Protein AF-A0A963YTX6-F1 (afdb_monomer_lite)

Organism: NCBI:txid2802396

Radius of gyration: 18.0 Å; chains: 1; bounding box: 36×20×59 Å

pLDDT: mean 81.97, std 12.75, range [44.38, 97.0]

Sequence (77 aa):
MVSVTPRSSFVSIWFVLDAVLALFPPVYWIAGGPTPLIAGIPCSIVYFVVLTAFICGSLIAAYIDDEKRGAFRVSTP

Structure (mmCIF, N/CA/C/O backbone):
data_AF-A0A963YTX6-F1
#
_entry.id   AF-A0A963YTX6-F1
#
loop_
_atom_site.group_PDB
_atom_site.id
_atom_site.type_symbol
_atom_site.label_atom_id
_atom_site.label_alt_id
_atom_site.label_comp_id
_atom_site.label_asym_id
_atom_site.label_entity_id
_atom_site.label_seq_id
_atom_site.pdbx_PDB_ins_code
_atom_site.Cartn_x
_atom_site.Cartn_y
_atom_site.Cartn_z
_atom_site.occupancy
_atom_site.B_iso_or_equiv
_atom_site.auth_seq_id
_atom_site.auth_comp_id
_atom_site.auth_asym_id
_atom_site.auth_atom_id
_atom_site.pdbx_PDB_model_num
ATOM 1 N N . MET A 1 1 ? -19.717 -10.013 26.627 1.00 44.38 1 MET A N 1
ATOM 2 C CA . MET A 1 1 ? -19.684 -10.195 25.159 1.00 44.38 1 MET A CA 1
ATOM 3 C C . MET A 1 1 ? -18.973 -8.995 24.562 1.00 44.38 1 MET A C 1
ATOM 5 O O . MET A 1 1 ? -19.487 -7.896 24.700 1.00 44.38 1 MET A O 1
ATOM 9 N N . VAL A 1 2 ? -17.786 -9.175 23.977 1.00 55.88 2 VAL A N 1
ATOM 10 C CA . VAL A 1 2 ? -17.132 -8.116 23.191 1.00 55.88 2 VAL A CA 1
ATOM 11 C C . VAL A 1 2 ? -17.960 -7.948 21.920 1.00 55.88 2 VAL A C 1
ATOM 13 O O . VAL A 1 2 ? -18.069 -8.893 21.139 1.00 55.88 2 VAL A O 1
ATOM 16 N N . SER A 1 3 ? -18.608 -6.799 21.732 1.00 53.28 3 SER A N 1
ATOM 17 C CA . SER A 1 3 ? -19.279 -6.500 20.471 1.00 53.28 3 SER A CA 1
ATOM 18 C C . SER A 1 3 ? -18.206 -6.333 19.397 1.00 53.28 3 SER A C 1
ATOM 20 O O . SER A 1 3 ? -17.500 -5.326 19.340 1.00 53.28 3 SER A O 1
ATOM 22 N N . VAL A 1 4 ? -18.049 -7.346 18.541 1.00 62.22 4 VAL A N 1
ATOM 23 C CA . VAL A 1 4 ? -17.234 -7.227 17.330 1.00 62.22 4 VAL A CA 1
ATOM 24 C C . VAL A 1 4 ? -17.991 -6.301 16.389 1.00 62.22 4 VAL A C 1
ATOM 26 O O . VAL A 1 4 ? -18.793 -6.728 15.563 1.00 62.22 4 VAL A O 1
ATOM 29 N N . THR A 1 5 ? -17.795 -4.999 16.567 1.00 71.25 5 THR A N 1
ATOM 30 C CA . THR A 1 5 ? -18.275 -4.015 15.600 1.00 71.25 5 THR A CA 1
ATOM 31 C C . THR A 1 5 ? -17.601 -4.365 14.269 1.00 71.25 5 THR A C 1
ATOM 33 O O . THR A 1 5 ? -16.407 -4.650 14.286 1.00 71.25 5 THR A O 1
ATOM 36 N N . PRO A 1 6 ? -18.282 -4.420 13.122 1.00 76.56 6 PRO A N 1
ATOM 37 C CA . PRO A 1 6 ? -17.598 -4.634 11.850 1.00 76.56 6 PRO A CA 1
ATOM 38 C C . PRO A 1 6 ? -16.644 -3.461 11.560 1.00 76.56 6 PRO A C 1
ATOM 40 O O . PRO A 1 6 ? -16.918 -2.323 11.945 1.00 76.56 6 PRO A O 1
ATOM 43 N N . ARG A 1 7 ? -15.500 -3.743 10.923 1.00 79.38 7 ARG A N 1
ATOM 44 C CA . ARG A 1 7 ? -14.578 -2.706 10.428 1.00 79.38 7 ARG A CA 1
ATOM 45 C C . ARG A 1 7 ? -15.275 -1.899 9.330 1.00 79.38 7 ARG A C 1
ATOM 47 O O . ARG A 1 7 ? -16.138 -2.439 8.635 1.00 79.38 7 ARG A O 1
ATOM 54 N N . SER A 1 8 ? -14.926 -0.623 9.175 1.00 89.69 8 SER A N 1
ATOM 55 C CA . SER A 1 8 ? -15.532 0.210 8.131 1.00 89.69 8 SER A CA 1
ATOM 56 C C . SER A 1 8 ? -15.371 -0.422 6.744 1.00 89.69 8 SER A C 1
ATOM 58 O O . SER A 1 8 ? -14.267 -0.814 6.354 1.00 89.69 8 SER A O 1
ATOM 60 N N . SER A 1 9 ? -16.460 -0.465 5.969 1.00 90.69 9 SER A N 1
ATOM 61 C CA . SER A 1 9 ? -16.445 -0.963 4.587 1.00 90.69 9 SER A CA 1
ATOM 62 C C . SER A 1 9 ? -15.429 -0.219 3.717 1.00 90.69 9 SER A C 1
ATOM 64 O O . SER A 1 9 ? -14.877 -0.809 2.796 1.00 90.69 9 SER A O 1
ATOM 66 N N . PHE A 1 10 ? -15.126 1.042 4.044 1.00 93.12 10 PHE A N 1
ATOM 67 C CA . PHE A 1 10 ? -14.077 1.819 3.386 1.00 93.12 10 PHE A CA 1
ATOM 68 C C . PHE A 1 10 ? -12.696 1.161 3.522 1.00 93.12 10 PHE A C 1
ATOM 70 O O . PHE A 1 10 ? -12.011 0.951 2.524 1.00 93.12 10 PHE A O 1
ATOM 77 N N . VAL A 1 11 ? -12.311 0.774 4.742 1.00 92.44 11 VAL A N 1
ATOM 78 C CA . VAL A 1 11 ? -11.017 0.126 5.006 1.00 92.44 11 VAL A CA 1
ATOM 79 C C . VAL A 1 11 ? -10.970 -1.258 4.357 1.00 92.44 11 VAL A C 1
ATOM 81 O O . VAL A 1 11 ? -9.956 -1.636 3.777 1.00 92.44 11 VAL A O 1
ATOM 84 N N . SER A 1 12 ? -12.079 -2.004 4.387 1.00 91.69 12 SER A N 1
ATOM 85 C CA . SER A 1 12 ? -12.170 -3.302 3.708 1.00 91.69 12 SER A CA 1
ATOM 86 C C . SER A 1 12 ? -11.987 -3.191 2.192 1.00 91.69 12 SER A C 1
ATOM 88 O O . SER A 1 12 ? -11.237 -3.977 1.621 1.00 91.69 12 SER A O 1
ATOM 90 N N . ILE A 1 13 ? -12.629 -2.215 1.541 1.00 94.94 13 ILE A N 1
ATOM 91 C CA . ILE A 1 13 ? -12.469 -1.971 0.098 1.00 94.94 13 ILE A CA 1
ATOM 92 C C . ILE A 1 13 ? -11.022 -1.584 -0.227 1.00 94.94 13 ILE A C 1
ATOM 94 O O . ILE A 1 13 ? -10.480 -2.059 -1.222 1.00 94.94 13 ILE A O 1
ATOM 98 N N . TRP A 1 14 ? -10.380 -0.777 0.622 1.00 96.00 14 TRP A N 1
ATOM 99 C CA . TRP A 1 14 ? -8.980 -0.392 0.441 1.00 96.00 14 TRP A CA 1
ATOM 100 C C . TRP A 1 14 ? -8.048 -1.611 0.474 1.00 96.00 14 TRP A C 1
ATOM 102 O O . TRP A 1 14 ? -7.258 -1.792 -0.445 1.00 96.00 14 TRP A O 1
ATOM 112 N N . PHE A 1 15 ? -8.211 -2.522 1.437 1.00 94.31 15 PHE A N 1
ATOM 113 C CA . PHE A 1 15 ? -7.430 -3.766 1.462 1.00 94.31 15 PHE A CA 1
ATOM 114 C C . PHE A 1 15 ? -7.692 -4.678 0.256 1.00 94.31 15 PHE A C 1
ATOM 116 O O . PHE A 1 15 ? -6.777 -5.349 -0.219 1.00 94.31 15 PHE A O 1
ATOM 123 N N . VAL A 1 16 ? -8.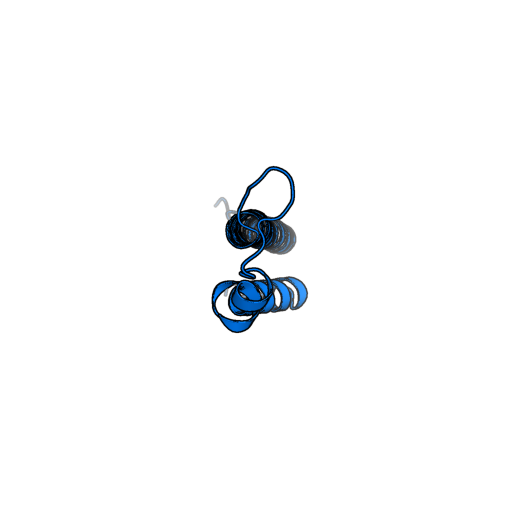925 -4.718 -0.258 1.00 95.00 16 VAL A N 1
ATOM 124 C CA . VAL A 1 16 ? -9.219 -5.455 -1.498 1.00 95.00 16 VAL A CA 1
ATOM 125 C C . VAL A 1 16 ? -8.470 -4.829 -2.673 1.00 95.00 16 VAL A C 1
ATOM 127 O O . VAL A 1 16 ? -7.885 -5.555 -3.473 1.00 95.00 16 VAL A O 1
ATOM 130 N N . LEU A 1 17 ? -8.441 -3.499 -2.760 1.00 93.50 17 LEU A N 1
ATOM 131 C CA . LEU A 1 17 ? -7.684 -2.787 -3.786 1.00 93.50 17 LEU A CA 1
ATOM 132 C C . LEU A 1 17 ? -6.180 -3.073 -3.672 1.00 93.50 17 LEU A C 1
ATOM 134 O O . LEU A 1 17 ? -5.556 -3.384 -4.682 1.00 93.50 17 LEU A O 1
ATOM 138 N N . ASP A 1 18 ? -5.621 -3.048 -2.462 1.00 93.19 18 ASP A N 1
ATOM 139 C CA . ASP A 1 18 ? -4.226 -3.418 -2.197 1.00 93.19 18 ASP A CA 1
ATOM 140 C C . ASP A 1 18 ? -3.917 -4.834 -2.690 1.00 93.19 18 ASP A C 1
ATOM 142 O O . ASP A 1 18 ? -2.930 -5.051 -3.393 1.00 93.19 18 ASP A O 1
ATOM 146 N N . ALA A 1 19 ? -4.785 -5.798 -2.365 1.00 92.25 19 ALA A N 1
ATOM 147 C CA . ALA A 1 19 ? -4.637 -7.184 -2.791 1.00 92.25 19 ALA A CA 1
ATOM 148 C C . ALA A 1 19 ? -4.679 -7.309 -4.317 1.00 92.25 19 ALA A C 1
ATOM 150 O O . ALA A 1 19 ? -3.853 -8.013 -4.891 1.00 92.25 19 ALA A O 1
ATOM 151 N N . VAL A 1 20 ? -5.592 -6.602 -4.987 1.00 91.88 20 VAL A N 1
ATOM 152 C CA . VAL A 1 20 ? -5.659 -6.576 -6.454 1.00 91.88 20 VAL A CA 1
ATOM 153 C C . VAL A 1 20 ? -4.383 -5.969 -7.037 1.00 91.88 20 VAL A C 1
ATOM 155 O O . VAL A 1 20 ? -3.760 -6.577 -7.899 1.00 91.88 20 VAL A O 1
ATOM 158 N N . LEU A 1 21 ? -3.938 -4.811 -6.556 1.00 89.25 21 LEU A N 1
ATOM 159 C CA . LEU A 1 21 ? -2.745 -4.148 -7.088 1.00 89.25 21 LEU A CA 1
ATOM 160 C C . LEU A 1 21 ? -1.454 -4.944 -6.822 1.00 89.25 21 LEU A C 1
ATOM 162 O O . LEU A 1 21 ? -0.538 -4.920 -7.647 1.00 89.25 21 LEU A O 1
ATOM 166 N N . ALA A 1 22 ? -1.375 -5.666 -5.704 1.00 88.50 22 ALA A N 1
ATOM 167 C CA . ALA A 1 22 ? -0.218 -6.484 -5.349 1.00 88.50 22 ALA A CA 1
ATOM 168 C C . ALA A 1 22 ? -0.197 -7.853 -6.035 1.00 88.50 22 ALA A C 1
ATOM 170 O O . ALA A 1 22 ? 0.873 -8.327 -6.415 1.00 88.50 22 ALA A O 1
ATOM 171 N N . LEU A 1 23 ? -1.356 -8.496 -6.189 1.00 87.31 23 LEU A N 1
ATOM 172 C CA . LEU A 1 23 ? -1.446 -9.872 -6.680 1.00 87.31 23 LEU A CA 1
ATOM 173 C C . LEU A 1 23 ? -1.783 -9.976 -8.159 1.00 87.31 23 LEU A C 1
ATOM 175 O O . LEU A 1 23 ? -1.664 -11.076 -8.684 1.00 87.31 23 LEU A O 1
ATOM 179 N N . PHE A 1 24 ? -2.221 -8.904 -8.827 1.00 85.31 24 PHE A N 1
ATOM 180 C CA . PHE A 1 24 ? -2.664 -8.968 -10.220 1.00 85.31 24 PHE A CA 1
ATOM 181 C C . PHE A 1 24 ? -1.526 -8.594 -11.185 1.00 85.31 24 PHE A C 1
ATOM 183 O O . PHE A 1 24 ? -1.257 -7.406 -11.399 1.00 85.31 24 PHE A O 1
ATOM 190 N N . PRO A 1 25 ? -0.856 -9.584 -11.817 1.00 71.88 25 PRO A N 1
ATOM 191 C CA . PRO A 1 25 ? 0.335 -9.329 -12.620 1.00 71.88 2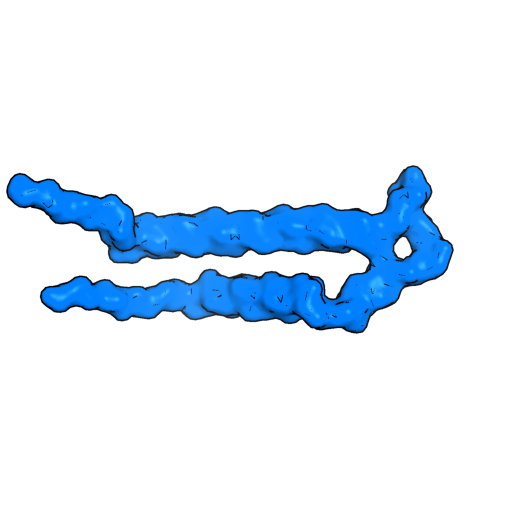5 PRO A CA 1
ATOM 192 C C . PRO A 1 25 ? 0.145 -8.401 -13.824 1.00 71.88 25 PRO A C 1
ATOM 194 O O . PRO A 1 25 ? 1.041 -7.598 -14.091 1.00 71.88 25 PRO A O 1
ATOM 197 N N . PRO A 1 26 ? -1.012 -8.426 -14.519 1.00 75.31 26 PRO A N 1
ATOM 198 C CA . PRO A 1 26 ? -1.276 -7.511 -15.621 1.00 75.31 26 PRO A CA 1
ATOM 199 C C . PRO A 1 26 ? -1.075 -6.033 -15.275 1.00 75.31 26 PRO A C 1
ATOM 201 O O . PRO A 1 26 ? -0.677 -5.266 -16.147 1.00 75.31 26 PRO A O 1
ATOM 204 N N . VAL A 1 27 ? -1.303 -5.625 -14.021 1.00 73.94 27 VAL A N 1
ATOM 205 C CA . VAL A 1 27 ? -1.182 -4.217 -13.617 1.00 73.94 27 VAL A CA 1
ATOM 206 C C . VAL A 1 27 ? 0.273 -3.753 -13.677 1.00 73.94 27 VAL A C 1
ATOM 208 O O . VAL A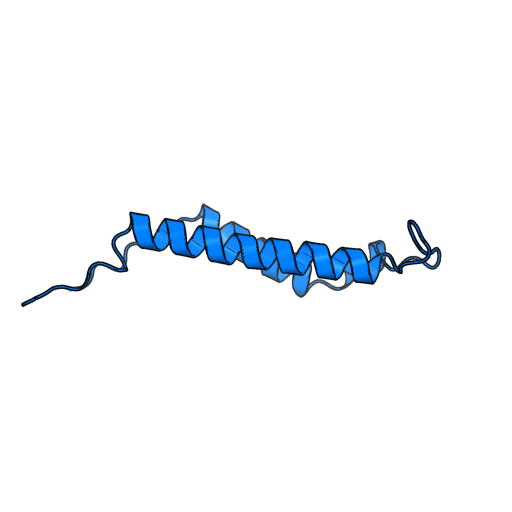 1 27 ? 0.566 -2.724 -14.286 1.00 73.94 27 VAL A O 1
ATOM 211 N N . TYR A 1 28 ? 1.208 -4.529 -13.119 1.00 68.31 28 TYR A N 1
ATOM 212 C CA . TYR A 1 28 ? 2.625 -4.163 -13.164 1.00 68.31 28 TYR A CA 1
ATOM 213 C C . TYR A 1 28 ? 3.262 -4.460 -14.528 1.00 68.31 28 TYR A C 1
ATOM 215 O O . TYR A 1 28 ? 4.259 -3.832 -14.874 1.00 68.31 28 TYR A O 1
ATOM 223 N N . TRP A 1 29 ? 2.699 -5.369 -15.332 1.00 74.50 29 TRP A N 1
ATOM 224 C CA . TRP A 1 29 ? 3.148 -5.598 -16.712 1.00 74.50 29 TRP A CA 1
ATOM 225 C C . TRP A 1 29 ? 2.896 -4.398 -17.621 1.00 74.50 29 TRP A C 1
ATOM 227 O O . TRP A 1 29 ? 3.747 -4.091 -18.451 1.00 74.50 29 TRP A O 1
ATOM 237 N N . ILE A 1 30 ? 1.791 -3.672 -17.426 1.00 74.81 30 ILE A N 1
ATOM 238 C CA . ILE A 1 30 ? 1.542 -2.404 -18.131 1.00 74.81 30 ILE A CA 1
ATOM 239 C C . ILE A 1 30 ? 2.608 -1.362 -17.755 1.00 74.81 30 ILE A C 1
ATOM 241 O O . ILE A 1 30 ? 3.075 -0.613 -18.610 1.00 74.81 30 ILE A O 1
ATOM 245 N N . ALA A 1 31 ? 3.043 -1.354 -16.492 1.00 66.75 31 ALA A N 1
ATOM 246 C CA . ALA A 1 31 ? 4.145 -0.515 -16.025 1.00 66.75 31 ALA A CA 1
ATOM 247 C C . ALA A 1 31 ? 5.534 -1.042 -16.448 1.00 66.75 31 ALA A C 1
ATOM 249 O O . ALA A 1 31 ? 6.510 -0.306 -16.418 1.00 66.75 31 ALA A O 1
ATOM 250 N N . GLY A 1 32 ? 5.664 -2.306 -16.849 1.00 64.88 32 GLY A N 1
ATOM 251 C CA . GLY A 1 32 ? 6.937 -2.974 -17.139 1.00 64.88 32 GLY A CA 1
ATOM 252 C C . GLY A 1 32 ? 7.448 -2.826 -18.575 1.00 64.88 32 GLY A C 1
ATOM 253 O O . GLY A 1 32 ? 8.243 -3.658 -19.007 1.00 64.88 32 GLY A O 1
ATOM 254 N N . GLY A 1 33 ? 6.978 -1.828 -19.330 1.00 70.00 33 GLY A N 1
ATOM 255 C CA . GLY A 1 33 ? 7.373 -1.621 -20.727 1.00 70.00 33 GLY A CA 1
ATOM 256 C C . GLY A 1 33 ? 8.898 -1.498 -20.936 1.00 70.00 33 GLY A C 1
ATOM 257 O O . GLY A 1 33 ? 9.626 -1.137 -20.011 1.00 70.00 33 GLY A O 1
ATOM 258 N N . PRO A 1 34 ? 9.406 -1.769 -22.156 1.00 65.19 34 PRO A N 1
ATOM 259 C CA . PRO A 1 34 ? 10.846 -1.838 -22.453 1.00 65.19 34 PRO A CA 1
ATOM 260 C C . PRO A 1 34 ? 11.592 -0.499 -22.330 1.00 65.19 34 PRO A C 1
ATOM 262 O O . PRO A 1 34 ? 12.820 -0.472 -22.328 1.00 65.19 34 PRO A O 1
ATOM 265 N N . THR A 1 35 ? 10.872 0.617 -22.234 1.00 65.06 35 THR A N 1
ATOM 266 C CA . THR A 1 35 ? 11.450 1.950 -22.063 1.00 65.06 35 THR A CA 1
ATOM 267 C C . THR A 1 35 ? 11.535 2.311 -20.577 1.00 65.06 35 THR A C 1
ATOM 269 O O . THR A 1 35 ? 10.488 2.383 -19.926 1.00 65.06 35 THR A O 1
ATOM 272 N N . PRO A 1 36 ? 12.733 2.581 -20.025 1.00 62.03 36 PRO A N 1
ATOM 273 C CA . PRO A 1 36 ? 12.850 3.091 -18.664 1.00 62.03 36 PRO A CA 1
ATOM 274 C C . PRO A 1 36 ? 12.148 4.450 -18.553 1.00 62.03 36 PRO A C 1
ATOM 276 O O . PRO A 1 36 ? 12.214 5.270 -19.471 1.00 62.03 36 PRO A O 1
ATOM 279 N N . LEU A 1 37 ? 11.474 4.689 -17.427 1.00 67.94 37 LEU A N 1
ATOM 280 C CA . LEU A 1 37 ? 10.918 6.006 -17.124 1.00 67.94 37 LEU A CA 1
ATOM 281 C C . LEU A 1 37 ? 12.013 6.905 -16.516 1.00 67.94 37 LEU A C 1
ATOM 283 O O . LEU A 1 37 ? 13.150 6.478 -16.313 1.00 67.94 37 LEU A O 1
ATOM 287 N N . ILE A 1 38 ? 11.636 8.163 -16.261 1.00 58.62 38 ILE A N 1
ATOM 288 C CA . ILE A 1 38 ? 12.390 9.263 -15.629 1.00 58.62 38 ILE A CA 1
ATOM 289 C C . ILE A 1 38 ? 13.670 8.806 -14.897 1.00 58.62 38 ILE A C 1
ATOM 291 O O . ILE A 1 38 ? 13.623 8.005 -13.966 1.00 58.62 38 ILE A O 1
ATOM 295 N N . ALA A 1 39 ? 14.810 9.376 -15.302 1.00 69.38 39 ALA A N 1
ATOM 296 C CA . ALA A 1 39 ? 16.139 9.152 -14.716 1.00 69.38 39 ALA A CA 1
ATOM 297 C C . ALA A 1 39 ? 16.722 7.724 -14.844 1.00 69.38 39 ALA A C 1
ATOM 299 O O . ALA A 1 39 ? 17.685 7.399 -14.154 1.00 69.38 39 ALA A O 1
ATOM 300 N N . GLY A 1 40 ? 16.197 6.885 -15.745 1.00 76.62 40 GLY A N 1
ATOM 301 C CA . GLY A 1 40 ? 16.759 5.555 -16.036 1.00 76.62 40 GLY A CA 1
ATOM 302 C C . GLY A 1 40 ? 16.269 4.447 -15.100 1.00 76.62 40 GLY A C 1
ATOM 303 O O . GLY A 1 40 ? 16.793 3.335 -15.136 1.00 76.62 40 GLY A O 1
ATOM 304 N N . ILE A 1 41 ? 15.260 4.733 -14.274 1.00 79.44 41 ILE A N 1
ATOM 305 C CA . ILE A 1 41 ? 14.685 3.771 -13.333 1.00 79.44 41 ILE A CA 1
ATOM 306 C C . ILE A 1 41 ? 13.581 2.965 -14.046 1.00 79.44 41 ILE A C 1
ATOM 308 O O . ILE A 1 41 ? 12.695 3.556 -14.675 1.00 79.44 41 ILE A O 1
ATOM 312 N N . PRO A 1 42 ? 13.578 1.619 -13.944 1.00 82.06 42 PRO A N 1
ATOM 313 C CA . PRO A 1 42 ? 12.472 0.803 -14.432 1.00 82.06 42 PRO A CA 1
ATOM 314 C C . PRO A 1 42 ? 11.152 1.219 -13.774 1.00 82.06 42 PRO A C 1
ATOM 316 O O . PRO A 1 42 ? 11.057 1.328 -12.551 1.00 82.06 42 PRO A O 1
ATOM 319 N N . CYS A 1 43 ? 10.108 1.415 -14.576 1.00 80.50 43 CYS A N 1
ATOM 320 C CA . CYS A 1 43 ? 8.803 1.859 -14.080 1.00 80.50 43 CYS A CA 1
ATOM 321 C C . CYS A 1 43 ? 8.162 0.845 -13.108 1.00 80.50 43 CYS A C 1
ATOM 323 O O . CYS A 1 43 ? 7.449 1.242 -12.188 1.00 80.50 43 CYS A O 1
ATOM 325 N N . SER A 1 44 ? 8.529 -0.436 -13.202 1.00 83.00 44 SER A N 1
ATOM 326 C CA . SER A 1 44 ? 8.180 -1.464 -12.216 1.00 83.00 44 SER A CA 1
ATOM 327 C C . SER A 1 44 ? 8.686 -1.154 -10.800 1.00 83.00 44 SER A C 1
ATOM 329 O O . SER A 1 44 ? 7.954 -1.375 -9.839 1.00 83.00 44 SER A O 1
ATOM 331 N N . ILE A 1 45 ? 9.894 -0.599 -10.639 1.00 85.06 45 ILE A N 1
ATOM 332 C CA . ILE A 1 45 ? 10.425 -0.227 -9.315 1.00 85.06 45 ILE A CA 1
ATOM 333 C C . ILE A 1 45 ? 9.585 0.900 -8.717 1.00 85.06 45 ILE A C 1
ATOM 335 O O . ILE A 1 45 ? 9.162 0.813 -7.567 1.00 85.06 45 ILE A O 1
ATOM 339 N N . VAL A 1 46 ? 9.302 1.934 -9.512 1.00 86.06 46 VAL A N 1
ATOM 340 C CA . VAL A 1 46 ? 8.454 3.057 -9.087 1.00 86.06 46 VAL A CA 1
ATOM 341 C C . VAL A 1 46 ? 7.068 2.553 -8.685 1.00 86.06 46 VAL A C 1
ATOM 343 O O . VAL A 1 46 ? 6.566 2.930 -7.627 1.00 86.06 46 VAL A O 1
ATOM 346 N N . TYR A 1 47 ? 6.487 1.649 -9.478 1.00 86.94 47 TYR A N 1
ATOM 347 C CA . TYR A 1 47 ? 5.210 1.009 -9.174 1.00 86.94 47 TYR A CA 1
ATOM 348 C C . TYR A 1 47 ? 5.230 0.309 -7.812 1.00 86.94 47 TYR A C 1
ATOM 350 O O . TYR A 1 47 ? 4.377 0.595 -6.976 1.00 86.94 47 TYR A O 1
ATOM 358 N N . PHE A 1 48 ? 6.216 -0.554 -7.545 1.00 89.44 48 PHE A N 1
ATOM 359 C CA . PHE A 1 48 ? 6.288 -1.276 -6.271 1.00 89.44 48 PHE A CA 1
ATOM 360 C C . PHE A 1 48 ? 6.538 -0.356 -5.074 1.00 89.44 48 PHE A C 1
ATOM 362 O O . PHE A 1 48 ? 5.982 -0.597 -4.002 1.00 89.44 48 PHE A O 1
ATOM 369 N N . VAL A 1 49 ? 7.318 0.716 -5.234 1.00 91.88 49 VAL A N 1
ATOM 370 C CA . VAL A 1 49 ? 7.531 1.710 -4.169 1.00 91.88 49 VAL A CA 1
ATOM 371 C C . VAL A 1 49 ? 6.225 2.426 -3.828 1.00 91.88 49 VAL A C 1
ATOM 373 O O . VAL A 1 49 ? 5.846 2.492 -2.658 1.00 91.88 49 VAL A O 1
ATOM 376 N N . VAL A 1 50 ? 5.508 2.916 -4.843 1.00 91.75 50 VAL A N 1
ATOM 377 C CA . VAL A 1 50 ? 4.210 3.582 -4.656 1.00 91.75 50 VAL A CA 1
ATOM 378 C C . VAL A 1 50 ? 3.190 2.614 -4.063 1.00 91.75 50 VAL A C 1
ATOM 380 O O . VAL A 1 50 ? 2.494 2.972 -3.117 1.00 91.75 50 VAL A O 1
ATOM 383 N N . LEU A 1 51 ? 3.141 1.378 -4.557 1.00 93.31 51 LEU A N 1
ATOM 384 C CA . LEU A 1 51 ? 2.254 0.339 -4.044 1.00 93.31 51 LEU A CA 1
ATOM 385 C C . LEU A 1 51 ? 2.540 0.020 -2.573 1.00 93.31 51 LEU A C 1
ATOM 387 O O . LEU A 1 51 ? 1.616 -0.067 -1.772 1.00 93.31 51 LEU A O 1
ATOM 391 N N . THR A 1 52 ? 3.810 -0.097 -2.188 1.00 94.69 52 THR A N 1
ATOM 392 C CA . THR A 1 52 ? 4.188 -0.350 -0.790 1.00 94.69 52 THR A CA 1
ATOM 393 C C . THR A 1 52 ? 3.758 0.805 0.112 1.00 94.69 52 THR A C 1
ATOM 395 O O . THR A 1 52 ? 3.215 0.579 1.193 1.00 94.69 52 THR A O 1
ATOM 398 N N . ALA A 1 53 ? 3.947 2.050 -0.336 1.00 96.06 53 ALA A N 1
ATOM 399 C CA . ALA A 1 53 ? 3.469 3.223 0.391 1.00 96.06 53 ALA A CA 1
ATOM 400 C C . ALA A 1 53 ? 1.933 3.244 0.501 1.00 96.06 53 ALA A C 1
ATOM 402 O O . ALA A 1 53 ? 1.399 3.578 1.558 1.00 96.06 53 ALA A O 1
ATOM 403 N N . PHE A 1 54 ? 1.229 2.838 -0.557 1.00 95.69 54 PHE A N 1
ATOM 404 C CA . PHE A 1 54 ? -0.229 2.752 -0.590 1.00 95.69 54 PHE A CA 1
ATOM 405 C C . PHE A 1 54 ? -0.773 1.714 0.406 1.00 95.69 54 PHE A C 1
ATOM 407 O O . PHE A 1 54 ? -1.653 2.042 1.202 1.00 95.69 54 PHE A O 1
ATOM 414 N N . ILE A 1 55 ? -0.167 0.523 0.451 1.00 95.44 55 ILE A N 1
ATOM 415 C CA . ILE A 1 55 ? -0.481 -0.534 1.428 1.00 95.44 55 ILE A CA 1
ATOM 416 C C . ILE A 1 55 ? -0.173 -0.071 2.859 1.00 95.44 55 ILE A C 1
ATOM 418 O O . ILE A 1 55 ? -0.935 -0.315 3.790 1.00 95.44 55 ILE A O 1
ATOM 422 N N . CYS A 1 56 ? 0.938 0.636 3.071 1.00 97.00 56 CYS A N 1
ATOM 423 C CA . CYS A 1 56 ? 1.242 1.202 4.387 1.00 97.00 56 CYS A CA 1
ATOM 424 C C . CYS A 1 56 ? 0.160 2.209 4.825 1.00 97.00 56 CYS A C 1
ATOM 426 O O . CYS A 1 56 ? -0.275 2.210 5.979 1.00 97.00 56 CYS A O 1
ATOM 428 N N . GLY A 1 57 ? -0.336 3.018 3.884 1.00 96.56 57 GLY A N 1
ATOM 429 C CA . GLY A 1 57 ? -1.448 3.941 4.100 1.00 96.56 57 GLY A CA 1
ATOM 430 C C . GLY A 1 57 ? -2.746 3.250 4.526 1.00 96.56 57 GLY A C 1
ATOM 431 O O . GLY A 1 57 ? -3.415 3.742 5.439 1.00 96.56 57 GLY A O 1
ATOM 432 N N . SER A 1 58 ? -3.081 2.096 3.941 1.00 95.69 58 SER A N 1
ATOM 433 C CA . SER A 1 58 ? -4.274 1.334 4.340 1.00 95.69 58 SER A CA 1
ATOM 434 C C . SER A 1 58 ? -4.162 0.799 5.770 1.00 95.69 58 SER A C 1
ATOM 436 O O . SER A 1 58 ? -5.145 0.81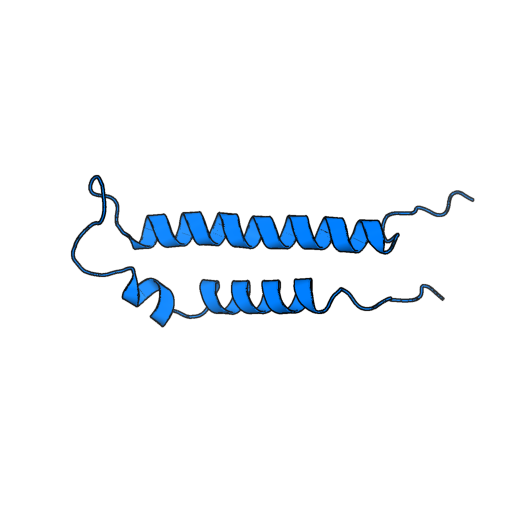4 6.517 1.00 95.69 58 SER A O 1
ATOM 438 N N . LEU A 1 59 ? -2.950 0.436 6.205 1.00 95.00 59 LEU A N 1
ATOM 439 C CA . LEU A 1 59 ? -2.669 0.050 7.586 1.00 95.00 59 LEU A CA 1
ATOM 440 C C . LEU A 1 59 ? -2.929 1.208 8.555 1.00 95.00 59 LEU A C 1
ATOM 442 O O . LEU A 1 59 ? -3.648 1.039 9.539 1.00 95.00 59 LEU A O 1
ATOM 446 N N . ILE A 1 60 ? -2.398 2.396 8.256 1.00 96.06 60 ILE A N 1
ATOM 447 C CA . ILE A 1 60 ? -2.625 3.604 9.064 1.00 96.06 60 ILE A CA 1
ATOM 448 C C . ILE A 1 60 ? -4.127 3.905 9.150 1.00 96.06 60 ILE A C 1
ATOM 450 O O . ILE A 1 60 ? -4.651 4.146 10.238 1.00 96.06 60 ILE A O 1
ATOM 454 N N . ALA A 1 61 ? -4.843 3.832 8.025 1.00 94.12 61 ALA A N 1
ATOM 455 C CA . ALA A 1 61 ? -6.290 4.025 7.994 1.00 94.12 61 ALA A CA 1
ATOM 456 C C . ALA A 1 61 ? -7.038 2.995 8.860 1.00 94.12 61 ALA A C 1
ATOM 458 O O . ALA A 1 61 ? -7.985 3.358 9.560 1.00 94.12 61 ALA A O 1
ATOM 459 N N . ALA A 1 62 ? -6.597 1.734 8.859 1.00 93.38 62 ALA A N 1
ATOM 460 C CA . ALA A 1 62 ? -7.161 0.685 9.703 1.00 93.38 62 ALA A CA 1
ATOM 461 C C . ALA A 1 62 ? -6.927 0.950 11.198 1.00 93.38 62 ALA A C 1
ATOM 463 O O . ALA A 1 62 ? -7.863 0.806 11.982 1.00 93.38 62 ALA A O 1
ATOM 464 N N . TYR A 1 63 ? -5.729 1.398 11.588 1.00 92.69 63 TYR A N 1
ATOM 465 C CA . TYR A 1 63 ? -5.436 1.776 12.976 1.00 92.69 63 TYR A CA 1
ATOM 466 C C . TYR A 1 63 ? -6.319 2.931 13.454 1.00 92.69 63 TYR A C 1
ATOM 468 O O . TYR A 1 63 ? -6.860 2.872 14.556 1.00 92.69 63 TYR A O 1
ATOM 476 N N . ILE A 1 64 ? -6.525 3.946 12.612 1.00 92.88 64 ILE A N 1
ATOM 477 C CA . ILE A 1 64 ? -7.415 5.073 12.924 1.00 92.88 64 ILE A CA 1
ATOM 478 C C . ILE A 1 64 ? -8.874 4.602 13.064 1.00 92.88 64 ILE A C 1
ATOM 480 O O . ILE A 1 64 ? -9.592 5.074 13.947 1.00 92.88 64 ILE A O 1
ATOM 484 N N . ASP A 1 65 ? -9.341 3.688 12.206 1.00 92.19 65 ASP A N 1
ATOM 485 C CA . ASP A 1 65 ? -10.690 3.106 12.309 1.00 92.19 65 ASP A CA 1
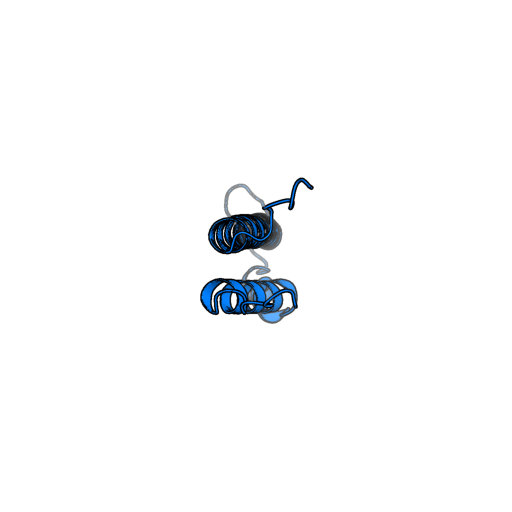ATOM 486 C C . ASP A 1 65 ? -10.863 2.300 13.605 1.00 92.19 65 ASP A C 1
ATOM 488 O O . ASP A 1 65 ? -11.862 2.453 14.312 1.00 92.19 65 ASP A O 1
ATOM 492 N N . ASP A 1 66 ? -9.867 1.485 13.949 1.00 89.12 66 ASP A N 1
ATOM 493 C CA . ASP A 1 66 ? -9.863 0.680 15.169 1.00 89.12 66 ASP A CA 1
ATOM 494 C C . ASP A 1 66 ? -9.819 1.562 16.433 1.00 89.12 66 ASP A C 1
ATOM 496 O O . ASP A 1 66 ? -10.534 1.286 17.402 1.00 89.12 66 ASP A O 1
ATOM 500 N N . GLU A 1 67 ? -9.075 2.673 16.415 1.00 89.06 67 GLU A N 1
ATOM 501 C CA . GLU A 1 67 ? -9.062 3.664 17.499 1.00 89.06 67 GLU A CA 1
ATOM 502 C C . GLU A 1 67 ? -10.438 4.314 17.690 1.00 89.06 67 GLU A C 1
ATOM 504 O O . GLU A 1 67 ? -10.963 4.336 18.808 1.00 89.06 67 GLU A O 1
ATOM 509 N N . LYS A 1 68 ? -11.079 4.767 16.603 1.00 87.19 68 LYS A N 1
ATOM 510 C CA . LYS A 1 68 ? -12.437 5.345 16.640 1.00 87.19 68 LYS A CA 1
ATOM 511 C C . LYS A 1 68 ? -13.477 4.367 17.178 1.00 87.19 68 LYS A C 1
ATOM 513 O O . LYS A 1 68 ? -14.439 4.780 17.824 1.00 87.19 68 LYS A O 1
ATOM 518 N N . ARG A 1 69 ? -13.283 3.073 16.929 1.00 84.88 69 ARG A N 1
ATOM 519 C CA . ARG A 1 69 ? -14.147 1.988 17.418 1.00 84.88 69 ARG A CA 1
ATOM 520 C C . ARG A 1 69 ? -13.819 1.566 18.852 1.00 84.88 69 ARG A C 1
ATOM 522 O O . ARG A 1 69 ? -14.505 0.711 19.406 1.00 84.88 69 ARG A O 1
ATOM 529 N N . GLY A 1 70 ? -12.814 2.182 19.476 1.00 82.19 70 GLY A N 1
ATOM 530 C CA . GLY A 1 70 ? -12.428 1.918 20.857 1.00 82.19 70 GLY A CA 1
ATOM 531 C C . GLY A 1 70 ? -11.733 0.573 21.051 1.00 82.19 70 GLY A C 1
ATOM 532 O O . GLY A 1 70 ? -11.709 0.078 22.176 1.00 82.19 70 GLY A O 1
ATOM 533 N N . ALA A 1 71 ? -11.154 -0.010 19.994 1.00 80.38 71 ALA A N 1
ATOM 534 C CA . ALA A 1 71 ? -10.502 -1.321 20.046 1.00 80.38 71 ALA A CA 1
ATOM 535 C C . ALA A 1 71 ? -9.299 -1.365 21.007 1.00 80.38 71 ALA A C 1
ATOM 537 O O . ALA A 1 71 ? -8.970 -2.423 21.534 1.00 80.38 71 ALA A O 1
ATOM 538 N N . PHE A 1 72 ? -8.665 -0.216 21.266 1.00 80.69 72 PHE A N 1
ATOM 539 C CA . PHE A 1 72 ? -7.496 -0.100 22.146 1.00 80.69 72 PHE A CA 1
ATOM 540 C C . PHE A 1 72 ? -7.837 0.271 23.597 1.00 80.69 72 PHE A C 1
ATOM 542 O O . PHE A 1 72 ? -6.932 0.438 24.415 1.00 80.69 72 PHE A O 1
ATOM 549 N N . ARG A 1 73 ? -9.122 0.421 23.953 1.00 76.69 73 ARG A N 1
ATOM 550 C CA . ARG A 1 73 ? -9.517 0.719 25.337 1.00 76.69 73 ARG A CA 1
ATOM 551 C C . ARG A 1 73 ? -9.329 -0.525 26.210 1.00 76.69 73 ARG A C 1
ATOM 553 O O . ARG A 1 73 ? -10.169 -1.419 26.217 1.00 76.69 73 ARG A O 1
ATOM 560 N N . VAL A 1 74 ? -8.230 -0.565 26.961 1.00 69.81 74 VAL A N 1
ATOM 561 C CA . VAL A 1 74 ? -7.987 -1.568 28.008 1.00 69.81 74 VAL A CA 1
ATOM 562 C C . VAL A 1 74 ? -8.968 -1.326 29.155 1.00 69.81 74 VAL A C 1
ATOM 564 O O . VAL A 1 74 ? -9.020 -0.230 29.709 1.00 69.81 74 VAL A O 1
ATOM 567 N N . SER A 1 75 ? -9.756 -2.341 29.513 1.00 64.62 75 SER A N 1
ATOM 568 C CA . SER A 1 75 ? -10.555 -2.332 30.740 1.00 64.62 75 SER A CA 1
ATOM 569 C C . SER A 1 75 ? -9.601 -2.451 31.929 1.00 64.62 75 SER A C 1
ATOM 571 O O . SER A 1 75 ? -9.167 -3.550 32.266 1.00 64.62 75 SER A O 1
ATOM 573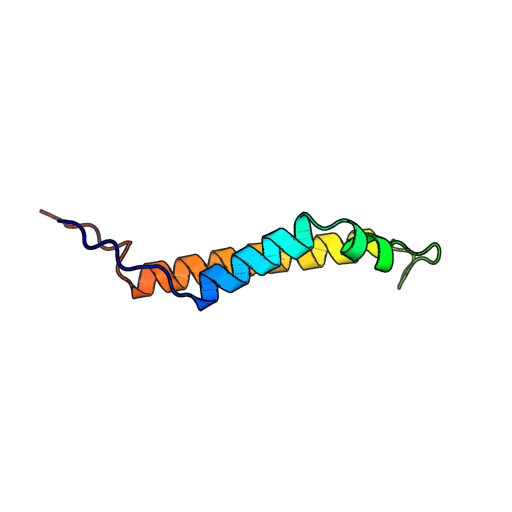 N N . THR A 1 76 ? -9.202 -1.329 32.524 1.00 60.12 76 THR A N 1
ATOM 574 C CA . THR A 1 76 ? -8.565 -1.354 33.845 1.00 60.12 76 THR A CA 1
ATOM 575 C C . THR A 1 76 ? -9.587 -1.872 34.865 1.00 60.12 76 THR A C 1
ATOM 577 O O . THR A 1 76 ? -10.727 -1.398 34.816 1.00 60.12 76 THR A O 1
ATOM 580 N N . PRO A 1 77 ? -9.223 -2.854 35.712 1.00 62.91 77 PRO A N 1
ATOM 581 C CA . PRO A 1 77 ? -10.113 -3.399 36.737 1.00 62.91 77 PRO A CA 1
ATOM 582 C C . PRO A 1 77 ? -10.505 -2.358 37.791 1.00 62.91 77 PRO A C 1
ATOM 584 O O . PRO A 1 77 ? -9.727 -1.397 37.997 1.00 62.91 77 PRO A O 1
#

Foldseek 3Di:
DPPPDDFDVVLVVLVVVLCCLVVPVVNLVVQQDPDDDDPRHRSSVVSVVVSVVSVVVSVVVRVVRCVVVVVVVDPDD

Secondary structure (DSSP, 8-state):
----PPPPHHHHHHHHHHHHHHH-HHHHHHHT-SS-BGGGB-HHHHHHHHHHHHHHHHHHHHHHHHHHTTTT-----